Protein AF-A0A1I7IUV2-F1 (afdb_monomer_lite)

Foldseek 3Di:
DWKWFAAPNDIFTKDADWDDPDPPDIAGDFDPAIKTKDLDPVPDDPQWDDDPSMTMHGDGPLRTQWMWDKWKKFAADPVDPPDDRIFTFPDQDPNWTKGKDQQADDPPFDDDDPRM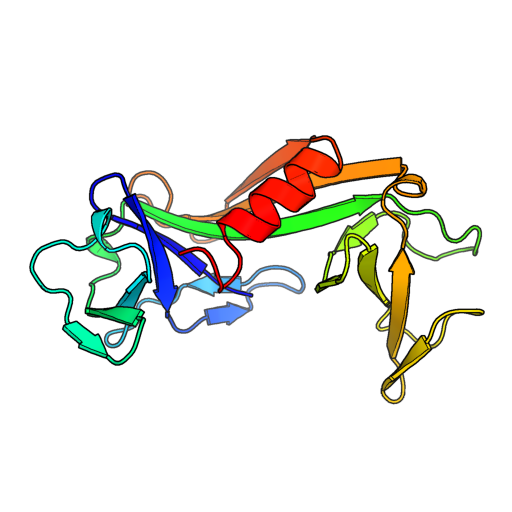TIDGHHLVRTPWIKMWIWTCHHRSDGDPHTDIDIDTDRSVVSVVVCVCPPPPND

Secondary structure (DSSP, 8-state):
--EEEEETTEEEEEE--EEE-SSS-EEE---TT-EEEES-GGG--TT-EEETTEEEEE--GGG-SEEEEEEEEEE---S-TT--SEEEEEEEETTEEEEEETTS--TTPEEEETTEEEEEE-GGG--EEEEEEEEEEETTEEEEEEEEEEEEE-HHHHHHHHHHHSTT--

pLDDT: mean 88.93, std 9.38, range [48.94, 98.12]

Sequence (170 aa):
MMMIAKYKGNFYNYSCEKEKIDWNHNVAINCGKSYLSTRRLEKQLSGFIKRNDIMYMKIDEQSLSDIFYIEYIVGYDTDLPSIPTEWIVQDIIDEKIKVEYGLGHLPGWSACDKYTSFNLIDKDDIKSSKLQYVYTKKDGIKYSEPVVDEKRVDIDELIRVYREYWWKNL

Structure (mmCIF, N/CA/C/O backbone):
data_AF-A0A1I7IUV2-F1
#
_entry.id   AF-A0A1I7IUV2-F1
#
loop_
_atom_site.group_PDB
_atom_site.id
_atom_site.type_symbol
_atom_site.label_atom_id
_atom_site.label_alt_id
_atom_site.label_comp_id
_atom_site.label_asym_id
_atom_site.label_entity_id
_atom_site.label_seq_id
_atom_site.pdbx_PDB_ins_code
_atom_site.Cartn_x
_atom_site.Cartn_y
_atom_site.Cartn_z
_atom_site.occupancy
_atom_site.B_iso_or_equiv
_atom_site.auth_seq_id
_atom_site.auth_comp_id
_atom_site.auth_asym_id
_atom_site.auth_atom_id
_atom_site.pdbx_PDB_model_num
ATOM 1 N N . MET A 1 1 ? 5.401 3.414 4.573 1.00 72.44 1 MET A N 1
ATOM 2 C CA . MET A 1 1 ? 4.139 2.647 4.504 1.00 72.44 1 MET A CA 1
ATOM 3 C C . MET A 1 1 ? 3.112 3.202 5.472 1.00 72.44 1 MET A C 1
ATOM 5 O O . MET A 1 1 ? 3.454 3.439 6.627 1.00 72.44 1 MET A O 1
ATOM 9 N N . MET A 1 2 ? 1.891 3.457 5.022 1.00 83.44 2 MET A N 1
ATOM 10 C CA . MET A 1 2 ? 0.822 4.037 5.838 1.00 83.44 2 MET A CA 1
ATOM 11 C C . MET A 1 2 ? -0.124 2.932 6.315 1.00 83.44 2 MET A C 1
ATOM 13 O O . MET A 1 2 ? -0.495 2.078 5.516 1.00 83.44 2 MET A O 1
ATOM 17 N N . MET A 1 3 ? -0.482 2.937 7.602 1.00 90.25 3 MET A N 1
ATOM 18 C CA . MET A 1 3 ? -1.432 1.964 8.147 1.00 90.25 3 MET A CA 1
ATOM 19 C C . MET A 1 3 ? -2.844 2.521 8.050 1.00 90.25 3 MET A C 1
ATOM 21 O O . MET A 1 3 ? -3.070 3.727 8.170 1.00 90.25 3 MET A O 1
ATOM 25 N N . ILE A 1 4 ? -3.789 1.618 7.882 1.00 92.69 4 ILE A N 1
ATOM 26 C CA . ILE A 1 4 ? -5.213 1.870 7.801 1.00 92.69 4 ILE A CA 1
ATOM 27 C C . ILE A 1 4 ? -5.856 1.105 8.949 1.00 92.69 4 ILE A C 1
ATOM 29 O O . ILE A 1 4 ? -5.520 -0.053 9.197 1.00 92.69 4 ILE A O 1
ATOM 33 N N . ALA A 1 5 ? -6.785 1.751 9.645 1.00 93.38 5 ALA A N 1
ATOM 34 C CA . ALA A 1 5 ? -7.577 1.095 10.671 1.00 93.38 5 ALA A CA 1
ATOM 35 C C . ALA A 1 5 ? -9.070 1.236 10.412 1.00 93.38 5 ALA A C 1
ATOM 37 O O . ALA A 1 5 ? -9.544 2.291 9.978 1.00 93.38 5 ALA A O 1
ATOM 38 N N . LYS A 1 6 ? -9.814 0.180 10.739 1.00 93.81 6 LYS A N 1
ATOM 39 C CA . LYS A 1 6 ? -11.275 0.186 10.739 1.00 93.81 6 LYS A CA 1
ATOM 40 C C . LYS A 1 6 ? -11.791 0.480 12.142 1.00 93.81 6 LYS A C 1
ATOM 42 O O . LYS A 1 6 ? -11.557 -0.278 13.083 1.00 93.81 6 LYS A O 1
ATOM 47 N N . TYR A 1 7 ? -12.521 1.581 12.273 1.00 93.06 7 TYR A N 1
ATOM 48 C CA . TYR A 1 7 ? -13.155 2.017 13.511 1.00 93.06 7 TYR A CA 1
ATOM 49 C C . TYR A 1 7 ? -14.621 2.349 13.244 1.00 93.06 7 TYR A C 1
ATOM 51 O O . TYR A 1 7 ? -14.931 3.163 12.375 1.00 93.06 7 TYR A O 1
ATOM 59 N N . LYS A 1 8 ? -15.536 1.694 13.972 1.00 91.62 8 LYS A N 1
ATOM 60 C CA . LYS A 1 8 ? -16.995 1.886 13.838 1.00 91.62 8 LYS A CA 1
ATOM 61 C C . LYS A 1 8 ? -17.476 1.875 12.374 1.00 91.62 8 LYS A C 1
ATOM 63 O O . LYS A 1 8 ? -18.218 2.752 11.943 1.00 91.62 8 LYS A O 1
ATOM 68 N N . GLY A 1 9 ? -17.002 0.897 11.599 1.00 89.75 9 GLY A N 1
ATOM 69 C CA . GLY A 1 9 ? -17.388 0.695 10.197 1.00 89.75 9 GLY A CA 1
ATOM 70 C C . GLY A 1 9 ? -16.676 1.586 9.173 1.00 89.75 9 GLY A C 1
ATOM 71 O O . GLY A 1 9 ? -16.875 1.384 7.981 1.00 89.75 9 GLY A O 1
ATOM 72 N N . ASN A 1 10 ? -15.823 2.520 9.602 1.00 90.81 10 ASN A N 1
ATOM 73 C CA . ASN A 1 10 ? -15.112 3.439 8.715 1.00 90.81 10 ASN A CA 1
ATOM 74 C C . ASN A 1 10 ? -13.603 3.187 8.726 1.00 90.81 10 ASN A C 1
ATOM 76 O O . ASN A 1 10 ? -13.032 2.854 9.764 1.00 90.81 10 ASN A O 1
ATOM 80 N N . PHE A 1 11 ? -12.958 3.392 7.575 1.00 91.69 11 PHE A N 1
ATOM 81 C CA . PHE A 1 11 ? -11.502 3.335 7.438 1.00 91.69 11 PHE A CA 1
ATOM 82 C C . PHE A 1 11 ? -10.867 4.714 7.630 1.00 91.69 11 PHE A C 1
ATOM 84 O O . PHE A 1 11 ? -11.335 5.701 7.046 1.00 91.69 11 PHE A O 1
ATOM 91 N N . TYR A 1 12 ? -9.785 4.742 8.405 1.00 91.62 12 TYR A N 1
ATOM 92 C CA . TYR A 1 12 ? -9.007 5.927 8.761 1.00 91.62 12 TYR A CA 1
ATOM 93 C C . TYR A 1 12 ? -7.514 5.666 8.585 1.00 91.62 12 TYR A C 1
ATOM 95 O O . TYR A 1 12 ? -7.060 4.529 8.733 1.00 91.62 12 TYR A O 1
ATOM 103 N N . ASN A 1 13 ? -6.744 6.735 8.382 1.00 91.12 13 ASN A N 1
ATOM 104 C CA . ASN A 1 13 ? -5.294 6.668 8.520 1.00 91.12 13 ASN A CA 1
ATOM 105 C C . ASN A 1 13 ? -4.950 6.397 9.981 1.00 91.12 13 ASN A C 1
ATOM 107 O O . ASN A 1 13 ? -5.391 7.128 10.873 1.00 91.12 13 ASN A O 1
ATOM 111 N N . TYR A 1 14 ? -4.154 5.364 10.215 1.00 91.19 14 TYR A N 1
ATOM 112 C CA . TYR A 1 14 ? -3.726 4.951 11.539 1.00 91.19 14 TYR A CA 1
ATOM 113 C C . TYR A 1 14 ? -2.240 5.233 11.727 1.00 91.19 14 TYR A C 1
ATOM 115 O O . TYR A 1 14 ? -1.383 4.725 11.001 1.00 91.19 14 TYR A O 1
ATOM 123 N N . SER A 1 15 ? -1.935 6.055 12.723 1.00 89.44 15 SER A N 1
ATOM 124 C CA . SER A 1 15 ? -0.563 6.318 13.133 1.00 89.44 15 SER A CA 1
ATOM 125 C C . SER A 1 15 ? -0.237 5.514 14.380 1.00 89.44 15 SER A C 1
ATOM 127 O O . SER A 1 15 ? -0.843 5.716 15.435 1.00 89.44 15 SER A O 1
ATOM 129 N N . CYS A 1 16 ? 0.752 4.636 14.244 1.00 87.19 16 CYS A N 1
ATOM 130 C CA . CYS A 1 16 ? 1.296 3.775 15.286 1.00 87.19 16 CYS A CA 1
ATOM 131 C C . CYS A 1 16 ? 2.811 3.603 15.085 1.00 87.19 16 CYS A C 1
ATOM 133 O O . CYS A 1 16 ? 3.343 3.881 14.002 1.00 87.19 16 CYS A O 1
ATOM 135 N N . GLU A 1 17 ? 3.498 3.128 16.120 1.00 83.81 17 GLU A N 1
ATOM 136 C CA . GLU A 1 17 ? 4.832 2.541 15.986 1.00 83.81 17 GLU A CA 1
ATOM 137 C C . GLU A 1 17 ? 4.723 1.215 15.232 1.00 83.81 17 GLU A C 1
ATOM 139 O O . GLU A 1 17 ? 3.676 0.554 15.210 1.00 83.81 17 GLU A O 1
ATOM 144 N N . LYS A 1 18 ? 5.811 0.868 14.549 1.00 82.19 18 LYS A N 1
ATOM 145 C CA . LYS A 1 18 ? 5.877 -0.277 13.649 1.00 82.19 18 LYS A CA 1
ATOM 146 C C . LYS A 1 18 ? 7.128 -1.066 13.960 1.00 82.19 18 LYS A C 1
ATOM 148 O O . LYS A 1 18 ? 8.192 -0.470 14.120 1.00 82.19 18 LYS A O 1
ATOM 153 N N . GLU A 1 19 ? 6.988 -2.379 13.998 1.00 82.88 19 GLU A N 1
ATOM 154 C CA . GLU A 1 19 ? 8.116 -3.299 14.058 1.00 82.88 19 GLU A CA 1
ATOM 155 C C . GLU A 1 19 ? 8.247 -4.010 12.723 1.00 82.88 19 GLU A C 1
ATOM 157 O O . GLU A 1 19 ? 7.250 -4.437 12.135 1.00 82.88 19 GLU A O 1
ATOM 162 N N . LYS A 1 20 ? 9.481 -4.132 12.245 1.00 81.19 20 LYS A N 1
ATOM 163 C CA . LYS A 1 20 ? 9.790 -4.938 11.074 1.00 81.19 20 LYS A CA 1
ATOM 164 C C . LYS A 1 20 ? 10.002 -6.375 11.541 1.00 81.19 20 LYS A C 1
ATOM 166 O O . LYS A 1 20 ? 10.935 -6.629 12.296 1.00 81.19 20 LYS A O 1
ATOM 171 N N . ILE A 1 21 ? 9.139 -7.285 11.107 1.00 78.56 21 ILE A N 1
ATOM 172 C CA . ILE A 1 21 ? 9.200 -8.702 11.507 1.00 78.56 21 ILE A CA 1
ATOM 173 C C . ILE A 1 21 ? 9.937 -9.563 10.481 1.00 78.56 21 ILE A C 1
ATOM 175 O O . ILE A 1 21 ? 10.579 -10.545 10.839 1.00 78.56 21 ILE A O 1
ATOM 179 N N . ASP A 1 22 ? 9.900 -9.161 9.212 1.00 76.88 22 ASP A N 1
ATOM 180 C CA . ASP A 1 22 ? 10.653 -9.764 8.123 1.00 76.88 22 ASP A CA 1
ATOM 181 C C . ASP A 1 22 ? 11.023 -8.690 7.093 1.00 76.88 22 ASP A C 1
ATOM 183 O O . ASP A 1 22 ? 10.848 -7.494 7.320 1.00 76.88 22 ASP A O 1
ATOM 187 N N . TRP A 1 23 ? 11.609 -9.090 5.968 1.00 65.06 23 TRP A N 1
ATOM 188 C CA . TRP A 1 23 ? 12.227 -8.166 5.021 1.00 65.06 23 TRP A CA 1
ATOM 189 C C . TRP A 1 23 ? 11.185 -7.302 4.296 1.00 65.06 23 TRP A C 1
ATOM 191 O O . TRP A 1 23 ? 11.524 -6.178 3.911 1.00 65.06 23 TRP A O 1
ATOM 201 N N . ASN A 1 24 ? 9.942 -7.785 4.227 1.00 67.00 24 ASN A N 1
ATOM 202 C CA . ASN A 1 24 ? 8.821 -7.221 3.486 1.00 67.00 24 ASN A CA 1
ATOM 203 C C . ASN A 1 24 ? 7.741 -6.640 4.413 1.00 67.00 24 ASN A C 1
ATOM 205 O O . ASN A 1 24 ? 7.150 -5.614 4.086 1.00 67.00 24 ASN A O 1
ATOM 209 N N . HIS A 1 25 ? 7.529 -7.206 5.604 1.00 74.25 25 HIS A N 1
ATOM 210 C CA . HIS A 1 25 ? 6.362 -6.880 6.418 1.00 74.25 25 HIS A CA 1
ATOM 211 C C . HIS A 1 25 ? 6.655 -6.087 7.692 1.00 74.25 25 HIS A C 1
ATOM 213 O O . HIS A 1 25 ? 7.652 -6.274 8.396 1.00 74.25 25 HIS A O 1
ATOM 219 N N . ASN A 1 26 ? 5.711 -5.198 8.010 1.00 76.62 26 ASN A N 1
ATOM 220 C CA . ASN A 1 26 ? 5.695 -4.421 9.245 1.00 76.62 26 ASN A CA 1
ATOM 221 C C . ASN A 1 26 ? 4.428 -4.736 10.045 1.00 76.62 26 ASN A C 1
ATOM 223 O O . ASN A 1 26 ? 3.344 -4.830 9.474 1.00 76.62 26 ASN A O 1
ATOM 227 N N . VAL A 1 27 ? 4.536 -4.816 11.369 1.00 77.88 27 VAL A N 1
ATOM 228 C CA . VAL A 1 27 ? 3.386 -4.973 12.270 1.00 77.88 27 VAL A CA 1
ATOM 229 C C . VAL A 1 27 ? 3.158 -3.718 13.099 1.00 77.88 27 VAL A C 1
ATOM 231 O O . VAL A 1 27 ? 4.107 -3.046 13.503 1.00 77.88 27 VAL A O 1
ATOM 234 N N . ALA A 1 28 ? 1.891 -3.394 13.366 1.00 75.06 28 ALA A N 1
ATOM 235 C CA . ALA A 1 28 ? 1.538 -2.351 14.320 1.00 75.06 28 ALA A CA 1
ATOM 236 C C . ALA A 1 28 ? 1.797 -2.842 15.749 1.00 75.06 28 ALA A C 1
ATOM 238 O O . ALA A 1 28 ? 1.233 -3.850 16.196 1.00 75.06 28 ALA A O 1
ATOM 239 N N . ILE A 1 29 ? 2.628 -2.102 16.477 1.00 77.12 29 ILE A N 1
ATOM 240 C CA . ILE A 1 29 ? 2.851 -2.339 17.902 1.00 77.12 29 ILE A CA 1
ATOM 241 C C . ILE A 1 29 ? 1.790 -1.558 18.682 1.00 77.12 29 ILE A C 1
ATOM 243 O O . ILE A 1 29 ? 1.343 -0.497 18.244 1.00 77.12 29 ILE A O 1
ATOM 247 N N . ASN A 1 30 ? 1.383 -2.073 19.844 1.00 64.75 30 ASN A N 1
ATOM 248 C CA . ASN A 1 30 ? 0.452 -1.367 20.716 1.00 64.75 30 ASN A CA 1
ATOM 249 C C . ASN A 1 30 ? 1.102 -0.077 21.229 1.00 64.75 30 ASN A C 1
ATOM 251 O O . ASN A 1 30 ? 1.995 -0.114 22.076 1.00 64.75 30 ASN A O 1
ATOM 255 N N . CYS A 1 31 ? 0.641 1.068 20.729 1.00 58.91 31 CYS A N 1
ATOM 256 C CA . CYS A 1 31 ? 1.189 2.355 21.127 1.00 58.91 31 CYS A CA 1
ATOM 257 C C . CYS A 1 31 ? 0.193 3.101 22.001 1.00 58.91 31 CYS A C 1
ATOM 259 O O . CYS A 1 31 ? -0.846 3.564 21.523 1.00 58.91 31 CYS A O 1
ATOM 261 N N . GLY A 1 32 ? 0.591 3.399 23.240 1.00 60.44 32 GLY A N 1
ATOM 262 C CA . GLY A 1 32 ? -0.108 4.353 24.115 1.00 60.44 32 GLY A CA 1
ATOM 263 C C . GLY A 1 32 ? -0.252 5.780 23.534 1.00 60.44 32 GLY A C 1
ATOM 264 O O . GLY A 1 32 ? -0.857 6.655 24.165 1.00 60.44 32 GLY A O 1
ATOM 265 N N . LYS A 1 33 ? 0.292 6.021 22.328 1.00 69.31 33 LYS A N 1
ATOM 266 C CA . LYS A 1 33 ? 0.255 7.263 21.539 1.00 69.31 33 LYS A CA 1
ATOM 267 C C . LYS A 1 33 ? -0.367 7.094 20.137 1.00 69.31 33 LYS A C 1
ATOM 269 O O . LYS A 1 33 ? -0.098 7.914 19.263 1.00 69.31 33 LYS A O 1
ATOM 274 N N . SER A 1 34 ? -1.188 6.069 19.908 1.00 88.31 34 SER A N 1
ATOM 275 C CA . SER A 1 34 ? -1.837 5.873 18.605 1.00 88.31 34 SER A CA 1
ATOM 276 C C . SER A 1 34 ? -2.947 6.894 18.328 1.00 88.31 34 SER A C 1
ATOM 278 O O . SER A 1 34 ? -3.661 7.322 19.242 1.00 88.31 34 SER A O 1
ATOM 280 N N . TYR A 1 35 ? -3.135 7.260 17.059 1.00 90.25 35 TYR A N 1
ATOM 281 C CA . TYR A 1 35 ? -4.235 8.131 16.641 1.00 90.25 35 TYR A CA 1
ATOM 282 C C . TYR A 1 35 ? -4.794 7.760 15.266 1.00 90.25 35 TYR A C 1
ATOM 284 O O . TYR A 1 35 ? -4.072 7.298 14.383 1.00 90.25 35 TYR A O 1
ATOM 292 N N . LEU A 1 36 ? -6.096 7.995 15.096 1.00 91.88 36 LEU A N 1
ATOM 293 C CA . LEU A 1 36 ? -6.762 8.016 13.798 1.00 91.88 36 LEU A CA 1
ATOM 294 C C . LEU A 1 36 ? -6.667 9.412 13.197 1.00 91.88 36 LEU A C 1
ATOM 296 O O . LEU A 1 36 ? -6.695 10.409 13.923 1.00 91.88 36 LEU A O 1
ATOM 300 N N . SER A 1 37 ? -6.602 9.482 11.872 1.00 90.31 37 SER A N 1
ATOM 301 C CA . SER A 1 37 ? -6.670 10.737 11.132 1.00 90.31 37 SER A CA 1
ATOM 302 C C . SER A 1 37 ? -7.497 10.625 9.855 1.00 90.31 37 SER A C 1
ATOM 304 O O . SER A 1 37 ? -7.595 9.554 9.252 1.00 90.31 37 SER A O 1
ATOM 306 N N . THR A 1 38 ? -8.143 11.736 9.499 1.00 88.56 38 THR A N 1
ATOM 307 C CA . THR A 1 38 ? -8.997 11.885 8.313 1.00 88.56 38 THR A CA 1
ATOM 308 C C . THR A 1 38 ? -9.114 13.368 7.946 1.00 88.56 38 THR A C 1
ATOM 310 O O . THR A 1 38 ? -9.150 14.230 8.821 1.00 88.56 38 THR A O 1
ATOM 313 N N . ARG A 1 39 ? -9.188 13.680 6.662 1.00 87.81 39 ARG A N 1
ATOM 314 C CA . ARG A 1 39 ? -9.587 14.947 6.037 1.00 87.81 39 ARG A CA 1
ATOM 315 C C . ARG A 1 39 ? -11.077 14.963 5.678 1.00 87.81 39 ARG A C 1
ATOM 317 O O . ARG A 1 39 ? -11.666 16.033 5.564 1.00 87.81 39 ARG A O 1
ATOM 324 N N . ARG A 1 40 ? -11.706 13.789 5.536 1.00 85.69 40 ARG A N 1
ATOM 325 C CA . ARG A 1 40 ? -13.142 13.640 5.223 1.00 85.69 40 ARG A CA 1
ATOM 326 C C . ARG A 1 40 ? -14.046 14.006 6.405 1.00 85.69 40 ARG A C 1
ATOM 328 O O . ARG A 1 40 ? -14.099 13.267 7.389 1.00 85.69 40 ARG A O 1
ATOM 335 N N . LEU A 1 41 ? -14.758 15.133 6.310 1.00 83.75 41 LEU A N 1
ATOM 336 C CA . LEU A 1 41 ? -15.629 15.670 7.372 1.00 83.75 41 LEU A CA 1
ATOM 337 C C . LEU A 1 41 ? -16.782 14.725 7.724 1.00 83.75 41 LEU A C 1
ATOM 339 O O . LEU A 1 41 ? -17.148 14.604 8.886 1.00 83.75 41 LEU A O 1
ATOM 343 N N . GLU A 1 42 ? -17.312 13.992 6.750 1.00 84.81 42 GLU A N 1
ATOM 344 C CA . GLU A 1 42 ? -18.377 13.008 6.948 1.00 84.81 42 GLU A CA 1
ATOM 345 C C . GLU A 1 42 ? -17.942 11.799 7.795 1.00 84.81 42 GLU A C 1
ATOM 347 O O . GLU A 1 42 ? -18.786 11.100 8.349 1.00 84.81 42 GLU A O 1
ATOM 352 N N . LYS A 1 43 ? -16.629 11.562 7.935 1.00 82.88 43 LYS A N 1
ATOM 353 C CA . LYS A 1 43 ? -16.066 10.522 8.812 1.00 82.88 43 LYS A CA 1
ATOM 354 C C . LYS A 1 43 ? -15.784 11.028 10.228 1.00 82.88 43 LYS A C 1
ATOM 356 O O . LYS A 1 43 ? -15.327 10.245 11.070 1.00 82.88 43 LYS A O 1
ATOM 361 N N . GLN A 1 44 ? -16.002 12.319 10.495 1.00 80.50 44 GLN A N 1
ATOM 362 C CA . GLN A 1 44 ? -15.750 12.923 11.795 1.00 80.50 44 GLN A CA 1
ATOM 363 C C . GLN A 1 44 ? -16.751 12.389 12.823 1.00 80.50 44 GLN A C 1
ATOM 365 O O . GLN A 1 44 ? -17.936 12.709 12.806 1.00 80.50 44 GLN A O 1
ATOM 370 N N . LEU A 1 45 ? -16.246 11.587 13.756 1.00 80.44 45 LEU A N 1
ATOM 371 C CA . LEU A 1 45 ? -16.995 11.146 14.927 1.00 80.44 45 LEU A CA 1
ATOM 372 C C . LEU A 1 45 ? -16.669 12.035 16.134 1.00 80.44 45 LEU A C 1
ATOM 374 O O . LEU A 1 45 ? -15.683 12.779 16.141 1.00 80.44 45 LEU A O 1
ATOM 378 N N . SER A 1 46 ? -17.487 11.936 17.184 1.00 81.06 46 SER A N 1
ATOM 379 C CA . SER A 1 46 ? -17.189 12.586 18.465 1.00 81.06 46 SER A CA 1
ATOM 380 C C . SER A 1 46 ? -15.795 12.181 18.966 1.00 81.06 46 SER A C 1
ATOM 382 O O . SER A 1 46 ? -15.452 10.998 18.950 1.00 81.06 46 SER A O 1
ATOM 384 N N . GLY A 1 47 ? -14.997 13.167 19.391 1.00 83.88 47 GLY A N 1
ATOM 385 C CA . GLY A 1 47 ? -13.621 12.985 19.872 1.00 83.88 47 GLY A CA 1
ATOM 386 C C . GLY A 1 47 ? -12.521 13.401 18.888 1.00 83.88 47 GLY A C 1
ATOM 387 O O . GLY A 1 47 ? -11.368 13.532 19.297 1.00 83.88 47 GLY A O 1
ATOM 388 N N . PHE A 1 48 ? -12.851 13.662 17.619 1.00 90.44 48 PHE A N 1
ATOM 389 C CA . PHE A 1 48 ? -11.893 14.222 16.664 1.00 90.44 48 PHE A CA 1
ATOM 390 C C . PHE A 1 48 ? -11.620 15.711 16.923 1.00 90.44 48 PHE A C 1
ATOM 392 O O . PHE A 1 48 ? -12.539 16.515 17.073 1.00 90.44 48 PHE A O 1
ATOM 399 N N . ILE A 1 49 ? -10.340 16.082 16.905 1.00 90.06 49 ILE A N 1
ATOM 400 C CA . ILE A 1 49 ? -9.837 17.453 17.006 1.00 90.06 49 ILE A CA 1
ATOM 401 C C . ILE A 1 49 ? -9.304 17.866 15.635 1.00 90.06 49 ILE A C 1
ATOM 403 O O . ILE A 1 49 ? -8.408 17.217 15.089 1.00 90.06 49 ILE A O 1
ATOM 407 N N . LYS A 1 50 ? -9.828 18.962 15.082 1.00 89.44 50 LYS A N 1
ATOM 408 C CA . LYS A 1 50 ? -9.350 19.528 13.817 1.00 89.44 50 LYS A CA 1
ATOM 409 C C . LYS A 1 50 ? -8.064 20.331 14.039 1.00 89.44 50 LYS A C 1
ATOM 411 O O . LYS A 1 50 ? -8.020 21.211 14.896 1.00 89.44 50 LYS A O 1
ATOM 416 N N . ARG A 1 51 ? -7.027 20.042 13.252 1.00 87.19 51 ARG A N 1
ATOM 417 C CA . ARG A 1 51 ? -5.797 20.835 13.133 1.00 87.19 51 ARG A CA 1
ATOM 418 C C . ARG A 1 51 ? -5.499 21.030 11.649 1.00 87.19 51 ARG A C 1
ATOM 420 O O . ARG A 1 51 ? -5.160 20.073 10.957 1.00 87.19 51 ARG A O 1
ATOM 427 N N . ASN A 1 52 ? -5.617 22.267 11.169 1.00 86.56 52 ASN A N 1
ATOM 428 C CA . ASN A 1 52 ? -5.618 22.589 9.737 1.00 86.56 52 ASN A CA 1
ATOM 429 C C . ASN A 1 52 ? -6.721 21.794 9.008 1.00 86.56 52 ASN A C 1
ATOM 431 O O . ASN A 1 52 ? -7.846 21.714 9.505 1.00 86.56 52 ASN A O 1
ATOM 435 N N . ASP A 1 53 ? -6.401 21.177 7.871 1.00 86.00 53 ASP A N 1
ATOM 436 C CA . ASP A 1 53 ? -7.339 20.383 7.067 1.00 86.00 53 ASP A CA 1
ATOM 437 C C . ASP A 1 53 ? -7.444 18.917 7.505 1.00 86.00 53 ASP A C 1
ATOM 439 O O . ASP A 1 53 ? -8.109 18.123 6.846 1.00 86.00 53 ASP A O 1
ATOM 443 N N . ILE A 1 54 ? -6.793 18.537 8.609 1.00 87.88 54 ILE A N 1
ATOM 444 C CA . ILE A 1 54 ? -6.782 17.159 9.101 1.00 87.88 54 ILE A CA 1
ATOM 445 C C . ILE A 1 54 ? -7.425 17.107 10.487 1.00 87.88 54 ILE A C 1
ATOM 447 O O . ILE A 1 54 ? -7.181 17.938 11.363 1.00 87.88 54 ILE A O 1
ATOM 451 N N . MET A 1 55 ? -8.267 16.106 10.695 1.00 90.75 55 MET A N 1
ATOM 452 C CA . MET A 1 55 ? -8.880 15.789 11.974 1.00 90.75 55 MET A CA 1
ATOM 453 C C . MET A 1 55 ? -8.179 14.582 12.581 1.00 90.75 55 MET A C 1
ATOM 455 O O . MET A 1 55 ? -7.927 13.599 11.888 1.00 90.75 55 MET A O 1
ATOM 459 N N . TYR A 1 56 ? -7.909 14.644 13.885 1.00 91.25 56 TYR A N 1
ATOM 460 C CA . TYR A 1 56 ? -7.193 13.609 14.627 1.00 91.25 56 TYR A CA 1
ATOM 461 C C . TYR A 1 56 ? -7.969 13.156 15.854 1.00 91.25 56 TYR A C 1
ATOM 463 O O . TYR A 1 56 ? -8.556 13.979 16.550 1.00 91.25 56 TYR A O 1
ATOM 471 N N . MET A 1 57 ? -7.901 11.872 16.182 1.00 92.06 57 MET A N 1
ATOM 472 C CA . MET A 1 57 ? -8.471 11.338 17.416 1.00 92.06 57 MET A CA 1
ATOM 473 C C . MET A 1 57 ? -7.512 10.322 18.022 1.00 92.06 57 MET A C 1
ATOM 475 O O . MET A 1 57 ? -7.103 9.377 17.350 1.00 92.06 57 MET A O 1
ATOM 479 N N . LYS A 1 58 ? -7.168 10.493 19.301 1.00 91.75 58 LYS A N 1
ATOM 480 C CA . LYS A 1 58 ? -6.424 9.469 20.044 1.00 91.75 58 LYS A CA 1
ATOM 481 C C . LYS A 1 58 ? -7.287 8.211 20.158 1.00 91.75 58 LYS A C 1
ATOM 483 O O . LYS A 1 58 ? -8.470 8.321 20.467 1.00 91.75 58 LYS A O 1
ATOM 488 N N . ILE A 1 59 ? -6.703 7.038 19.930 1.00 91.25 59 ILE A N 1
ATOM 489 C CA . ILE A 1 59 ? -7.444 5.773 19.956 1.00 91.25 59 ILE A CA 1
ATOM 490 C C . ILE A 1 59 ? -6.624 4.664 20.614 1.00 91.25 59 ILE A C 1
ATOM 492 O O . ILE A 1 59 ? -5.397 4.657 20.517 1.00 91.25 59 ILE A O 1
ATOM 496 N N . ASP A 1 60 ? -7.314 3.733 21.269 1.00 89.69 60 ASP A N 1
ATOM 497 C CA . ASP A 1 60 ? -6.737 2.460 21.702 1.00 89.69 60 ASP A CA 1
ATOM 498 C C . ASP A 1 60 ? -6.850 1.435 20.563 1.00 89.69 60 ASP A C 1
ATOM 500 O O . ASP A 1 60 ? -7.908 1.310 19.939 1.00 89.69 60 ASP A O 1
ATOM 504 N N . GLU A 1 61 ? -5.781 0.679 20.314 1.00 88.31 61 GLU A N 1
ATOM 505 C CA . GLU A 1 61 ? -5.749 -0.421 19.346 1.00 88.31 61 GLU A CA 1
ATOM 506 C C . GLU A 1 61 ? -6.885 -1.436 19.575 1.00 88.31 61 GLU A C 1
ATOM 508 O O . GLU A 1 61 ? -7.457 -1.978 18.624 1.00 88.31 61 GLU A O 1
ATOM 513 N N . GLN A 1 62 ? -7.270 -1.672 20.833 1.00 89.62 62 GLN A N 1
ATOM 514 C CA . GLN A 1 62 ? -8.359 -2.586 21.188 1.00 89.62 62 GLN A CA 1
ATOM 515 C C . GLN A 1 62 ? -9.703 -2.160 20.587 1.00 89.62 62 GLN A C 1
ATOM 517 O O . GLN A 1 62 ? -10.518 -3.017 20.255 1.00 89.62 62 GLN A O 1
ATOM 522 N N . SER A 1 63 ? -9.910 -0.856 20.377 1.00 91.88 63 SER A N 1
ATOM 523 C CA . SER A 1 63 ? -11.145 -0.302 19.806 1.00 91.88 63 SER A CA 1
ATOM 524 C C . SER A 1 63 ? -11.247 -0.452 18.282 1.00 91.88 63 SER A C 1
ATOM 526 O O . SER A 1 63 ? -12.291 -0.144 17.705 1.00 91.88 63 SER A O 1
ATOM 528 N N . LEU A 1 64 ? -10.172 -0.879 17.615 1.00 93.25 64 LEU A N 1
ATOM 529 C CA . LEU A 1 64 ? -10.103 -1.049 16.162 1.00 93.25 64 LEU A CA 1
ATOM 530 C C . LEU A 1 64 ? -10.477 -2.484 15.793 1.00 93.25 64 LEU A C 1
ATOM 532 O O . LEU A 1 64 ? -10.008 -3.414 16.446 1.00 93.25 64 LEU A O 1
ATOM 536 N N . SER A 1 65 ? -11.290 -2.693 14.758 1.00 95.25 65 SER A N 1
ATOM 537 C CA . SER A 1 65 ? -11.578 -4.060 14.296 1.00 95.25 65 SER A CA 1
ATOM 538 C C . SER A 1 65 ? -10.465 -4.577 13.389 1.00 95.25 65 SER A C 1
ATOM 540 O O . SER A 1 65 ? -10.020 -5.710 13.551 1.00 95.25 65 SER A O 1
ATOM 542 N N . ASP A 1 66 ? -9.972 -3.719 12.494 1.00 95.56 66 ASP A N 1
ATOM 543 C CA . ASP A 1 66 ? -8.992 -4.087 11.478 1.00 95.56 66 ASP A CA 1
ATOM 544 C C . ASP A 1 66 ? -7.835 -3.097 11.533 1.00 95.56 66 ASP A C 1
ATOM 546 O O . ASP A 1 66 ? -8.052 -1.898 11.733 1.00 95.56 66 ASP A O 1
ATOM 550 N N . ILE A 1 67 ? -6.621 -3.598 11.330 1.00 94.19 67 ILE A N 1
ATOM 551 C CA . ILE A 1 67 ? -5.401 -2.816 11.155 1.00 94.19 67 ILE A CA 1
ATOM 552 C C . ILE A 1 67 ? -4.613 -3.485 10.041 1.00 94.19 67 ILE A C 1
ATOM 554 O O . ILE A 1 67 ? -4.261 -4.661 10.149 1.00 94.19 67 ILE A O 1
ATOM 558 N N . PHE A 1 68 ? -4.358 -2.742 8.973 1.00 93.62 68 PHE A N 1
ATOM 559 C CA . PHE A 1 68 ? -3.675 -3.262 7.801 1.00 93.62 68 PHE A CA 1
ATOM 560 C C . PHE A 1 68 ? -2.940 -2.164 7.050 1.00 93.62 68 PHE A C 1
ATOM 562 O O . PHE A 1 68 ? -3.091 -0.977 7.331 1.00 93.62 68 PHE A O 1
ATOM 569 N N . TYR A 1 69 ? -2.155 -2.559 6.067 1.00 92.50 69 TYR A N 1
ATOM 570 C CA . TYR A 1 69 ? -1.682 -1.674 5.017 1.00 92.50 69 TYR A CA 1
ATOM 571 C C . TYR A 1 69 ? -1.858 -2.369 3.669 1.00 92.50 69 TYR A C 1
ATOM 573 O O . TYR A 1 69 ? -2.173 -3.557 3.614 1.00 92.50 69 TYR A O 1
ATOM 581 N N . ILE A 1 70 ? -1.715 -1.609 2.589 1.00 92.94 70 ILE A N 1
ATOM 582 C CA . ILE A 1 70 ? -1.861 -2.126 1.230 1.00 92.94 70 ILE A CA 1
ATOM 583 C C . ILE A 1 70 ? -0.497 -2.050 0.556 1.00 92.94 70 ILE A C 1
ATOM 585 O O . ILE A 1 70 ? 0.092 -0.967 0.492 1.00 92.94 70 ILE A O 1
ATOM 589 N N . GLU A 1 71 ? -0.015 -3.181 0.056 1.00 94.38 71 GLU A N 1
ATOM 590 C CA . GLU A 1 71 ? 1.068 -3.220 -0.921 1.00 94.38 71 GLU A CA 1
ATOM 591 C C . GLU A 1 71 ? 0.464 -3.254 -2.320 1.00 94.38 71 GLU A C 1
ATOM 593 O O . GLU A 1 71 ? -0.434 -4.041 -2.631 1.00 94.38 71 GLU A O 1
ATOM 598 N N . TYR A 1 72 ? 0.954 -2.353 -3.157 1.00 95.38 72 TYR A N 1
ATOM 599 C CA . TYR A 1 72 ? 0.553 -2.223 -4.545 1.00 95.38 72 TYR A CA 1
ATOM 600 C C . TYR A 1 72 ? 1.647 -2.875 -5.373 1.00 95.38 72 TYR A C 1
ATOM 602 O O . TYR A 1 72 ? 2.799 -2.447 -5.297 1.00 95.38 72 TYR A O 1
ATOM 610 N N . ILE A 1 73 ? 1.309 -3.919 -6.124 1.00 97.00 73 ILE A N 1
ATOM 611 C CA . ILE A 1 73 ? 2.292 -4.691 -6.880 1.00 97.00 73 ILE A CA 1
ATOM 612 C C . ILE A 1 73 ? 1.897 -4.705 -8.349 1.00 97.00 73 ILE A C 1
ATOM 614 O O . ILE A 1 73 ? 0.739 -4.951 -8.695 1.00 97.00 73 ILE A O 1
ATOM 618 N N . VAL A 1 74 ? 2.878 -4.460 -9.210 1.00 98.12 74 VAL A N 1
ATOM 619 C CA . VAL A 1 74 ? 2.723 -4.484 -10.663 1.00 98.12 74 VAL A CA 1
ATOM 620 C C . VAL A 1 74 ? 3.700 -5.458 -11.307 1.00 98.12 74 VAL A C 1
ATOM 622 O O . VAL A 1 74 ? 4.822 -5.634 -10.840 1.00 98.12 74 VAL A O 1
ATOM 625 N N . GLY A 1 75 ? 3.263 -6.091 -12.389 1.00 98.00 75 GLY A N 1
ATOM 626 C CA . GLY A 1 75 ? 4.091 -6.903 -13.265 1.00 98.00 75 GLY A CA 1
ATOM 627 C C . GLY A 1 75 ? 4.660 -6.049 -14.389 1.00 98.00 75 GLY A C 1
ATOM 628 O O . GLY A 1 75 ? 3.894 -5.487 -15.172 1.00 98.00 75 GLY A O 1
ATOM 629 N N . TYR A 1 76 ? 5.982 -5.968 -14.475 1.00 97.06 76 TYR A N 1
ATOM 630 C CA . TYR A 1 76 ? 6.713 -5.274 -15.529 1.00 97.06 76 TYR A CA 1
ATOM 631 C C . TYR A 1 76 ? 8.017 -6.023 -15.807 1.00 97.06 76 TYR A C 1
ATOM 633 O O . TYR A 1 76 ? 8.834 -6.214 -14.904 1.00 97.06 76 TYR A O 1
ATOM 641 N N . ASP A 1 77 ? 8.192 -6.463 -17.051 1.00 95.12 77 ASP A N 1
ATOM 642 C CA . ASP A 1 77 ? 9.416 -7.126 -17.488 1.00 95.12 77 ASP A CA 1
ATOM 643 C C . ASP A 1 77 ? 10.411 -6.079 -17.994 1.00 95.12 77 ASP A C 1
ATOM 645 O O . ASP A 1 77 ? 10.055 -5.179 -18.752 1.00 95.12 77 ASP A O 1
ATOM 649 N N . THR A 1 78 ? 11.655 -6.185 -17.540 1.00 91.88 78 THR A N 1
ATOM 650 C CA . THR A 1 78 ? 12.741 -5.300 -17.982 1.00 91.88 78 THR A CA 1
ATOM 651 C C . THR A 1 78 ? 13.504 -5.872 -19.173 1.00 91.88 78 THR A C 1
ATOM 653 O O . THR A 1 78 ? 14.411 -5.207 -19.668 1.00 91.88 78 THR A O 1
ATOM 656 N N . ASP A 1 79 ? 13.195 -7.111 -19.574 1.00 92.38 79 ASP A N 1
ATOM 657 C CA . ASP A 1 79 ? 13.945 -7.935 -20.527 1.00 92.38 79 ASP A CA 1
ATOM 658 C C . ASP A 1 79 ? 15.411 -8.186 -20.112 1.00 92.38 79 ASP A C 1
ATOM 660 O O . ASP A 1 79 ? 16.223 -8.702 -20.886 1.00 92.38 79 ASP A O 1
ATOM 664 N N . LEU A 1 80 ? 15.775 -7.841 -18.870 1.00 91.12 80 LEU A N 1
ATOM 665 C CA . LEU A 1 80 ? 17.105 -8.053 -18.315 1.00 91.12 80 LEU A CA 1
ATOM 666 C C . LEU A 1 80 ? 17.159 -9.369 -17.529 1.00 91.12 80 LEU A C 1
ATOM 668 O O . LEU A 1 80 ? 16.275 -9.658 -16.718 1.00 91.12 80 LEU A O 1
ATOM 672 N N . PRO A 1 81 ? 18.230 -10.163 -17.698 1.00 90.62 81 PRO A N 1
ATOM 673 C CA . PRO A 1 81 ? 18.378 -11.413 -16.972 1.00 90.62 81 PRO A CA 1
ATOM 674 C C . PRO A 1 81 ? 18.517 -11.160 -15.468 1.00 90.62 81 PRO A C 1
ATOM 676 O O . PRO A 1 81 ? 19.211 -10.239 -15.038 1.00 90.62 81 PRO A O 1
ATOM 679 N N . SER A 1 82 ? 17.902 -12.036 -14.670 1.00 88.06 82 SER A N 1
ATOM 680 C CA . SER A 1 82 ? 17.980 -12.024 -13.201 1.00 88.06 82 SER A CA 1
ATOM 681 C C . SER A 1 82 ? 17.376 -10.785 -12.522 1.00 88.06 82 SER A C 1
ATOM 683 O O . SER A 1 82 ? 17.636 -10.559 -11.340 1.00 88.06 82 SER A O 1
ATOM 685 N N . ILE A 1 83 ? 16.560 -10.005 -13.235 1.00 93.12 83 ILE A N 1
ATOM 686 C CA . ILE A 1 83 ? 15.787 -8.891 -12.676 1.00 93.12 83 ILE A CA 1
ATOM 687 C C . ILE A 1 83 ? 14.352 -9.365 -12.389 1.00 93.12 83 ILE A C 1
ATOM 689 O O . ILE A 1 83 ? 13.790 -10.112 -13.192 1.00 93.12 83 ILE A O 1
ATOM 693 N N . PRO A 1 84 ? 13.753 -8.995 -11.240 1.00 92.56 84 PRO A N 1
ATOM 694 C CA . PRO A 1 84 ? 12.383 -9.380 -10.918 1.00 92.56 84 PRO A CA 1
ATOM 695 C C . PRO A 1 84 ? 11.377 -8.822 -11.931 1.00 92.56 84 PRO A C 1
ATOM 697 O O . PRO A 1 84 ? 11.561 -7.741 -12.484 1.00 92.56 84 PRO A O 1
ATOM 700 N N . THR A 1 85 ? 10.285 -9.556 -12.132 1.00 95.25 85 THR A N 1
ATOM 701 C CA . THR A 1 85 ? 9.166 -9.142 -12.991 1.00 95.25 85 THR A CA 1
ATOM 702 C C . THR A 1 85 ? 7.992 -8.575 -12.199 1.00 95.25 85 THR A C 1
ATOM 704 O O . THR A 1 85 ? 7.120 -7.940 -12.782 1.00 95.25 85 THR A O 1
ATOM 707 N N . GLU A 1 86 ? 7.960 -8.772 -10.879 1.00 95.94 86 GLU A N 1
ATOM 708 C CA . GLU A 1 86 ? 6.991 -8.153 -9.973 1.00 95.94 86 GLU A CA 1
ATOM 709 C C . GLU A 1 86 ? 7.661 -7.054 -9.148 1.00 95.94 86 GLU A C 1
ATOM 711 O O . GLU A 1 86 ? 8.740 -7.246 -8.583 1.00 95.94 86 GLU A O 1
ATOM 716 N N . TRP A 1 87 ? 6.992 -5.909 -9.051 1.00 95.94 87 TRP A N 1
ATOM 717 C CA . TRP A 1 87 ? 7.532 -4.697 -8.454 1.00 95.94 87 TRP A CA 1
ATOM 718 C C . TRP A 1 87 ? 6.550 -4.086 -7.469 1.00 95.94 87 TRP A C 1
ATOM 720 O O . TRP A 1 87 ? 5.374 -3.901 -7.785 1.00 95.94 87 TRP A O 1
ATOM 730 N N . ILE A 1 88 ? 7.052 -3.707 -6.294 1.00 94.81 88 ILE A N 1
ATOM 731 C CA . ILE A 1 88 ? 6.298 -2.894 -5.340 1.00 94.81 88 ILE A CA 1
ATOM 732 C C . ILE A 1 88 ? 6.273 -1.454 -5.855 1.00 94.81 88 ILE A C 1
ATOM 734 O O . ILE A 1 88 ? 7.321 -0.829 -6.049 1.00 94.81 88 ILE A O 1
ATOM 738 N N . VAL A 1 89 ? 5.069 -0.921 -6.038 1.00 95.12 89 VAL A N 1
ATOM 739 C CA . VAL A 1 89 ? 4.848 0.471 -6.426 1.00 95.12 89 VAL A CA 1
ATOM 740 C C . VAL A 1 89 ? 5.274 1.386 -5.283 1.00 95.12 89 VAL A C 1
ATOM 742 O O . VAL A 1 89 ? 4.758 1.295 -4.168 1.00 95.12 89 VAL A O 1
ATOM 745 N N . GLN A 1 90 ? 6.215 2.281 -5.573 1.00 92.25 90 GLN A N 1
ATOM 746 C CA . GLN A 1 90 ? 6.708 3.283 -4.628 1.00 92.25 90 GLN A CA 1
ATOM 747 C C . GLN A 1 90 ? 5.868 4.558 -4.656 1.00 92.25 90 GLN A C 1
ATOM 749 O O . GLN A 1 90 ? 5.646 5.169 -3.612 1.00 92.25 90 G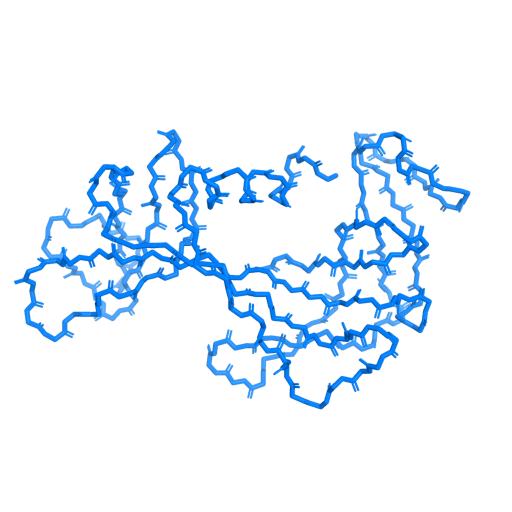LN A O 1
ATOM 754 N N . ASP A 1 91 ? 5.418 4.964 -5.845 1.00 92.75 91 ASP A N 1
ATOM 755 C CA . ASP A 1 91 ? 4.540 6.117 -6.030 1.00 92.75 91 ASP A CA 1
ATOM 756 C C . ASP A 1 91 ? 3.767 6.023 -7.356 1.00 92.75 91 ASP A C 1
ATOM 758 O O . ASP A 1 91 ? 4.122 5.239 -8.237 1.00 92.75 91 ASP A O 1
ATOM 762 N N . ILE A 1 92 ? 2.737 6.852 -7.515 1.00 93.50 92 ILE A N 1
ATOM 763 C CA . ILE A 1 92 ? 2.019 7.048 -8.778 1.00 93.50 92 ILE A CA 1
ATOM 764 C C . ILE A 1 92 ? 2.020 8.542 -9.103 1.00 93.50 92 ILE A C 1
ATOM 766 O O . ILE A 1 92 ?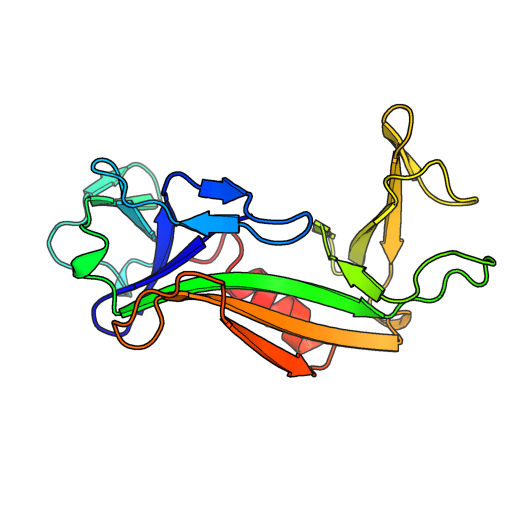 1.336 9.331 -8.445 1.00 93.50 92 ILE A O 1
ATOM 770 N N . ILE A 1 93 ? 2.784 8.924 -10.128 1.00 91.62 93 ILE A N 1
ATOM 771 C CA . ILE A 1 93 ? 3.037 10.318 -10.516 1.00 91.62 93 ILE A CA 1
ATOM 772 C C . ILE A 1 93 ? 2.544 10.503 -11.945 1.00 91.62 93 ILE A C 1
ATOM 774 O O . ILE A 1 93 ? 3.021 9.820 -12.845 1.00 91.62 93 ILE A O 1
ATOM 778 N N . ASP A 1 94 ? 1.575 11.397 -12.146 1.00 89.56 94 ASP A N 1
ATOM 779 C CA . ASP A 1 94 ? 0.977 11.669 -13.462 1.00 89.56 94 ASP A CA 1
ATOM 780 C C . ASP A 1 94 ? 0.553 10.386 -14.205 1.00 89.56 94 ASP A C 1
ATOM 782 O O . ASP A 1 94 ? 0.814 10.204 -15.387 1.00 89.56 94 ASP A O 1
ATOM 786 N N . GLU A 1 95 ? -0.085 9.473 -13.463 1.00 88.38 95 GLU A N 1
ATOM 787 C CA . GLU A 1 95 ? -0.540 8.141 -13.914 1.00 88.38 95 GLU A CA 1
ATOM 788 C C . GLU A 1 95 ? 0.565 7.134 -14.258 1.00 88.38 95 GLU A C 1
ATOM 790 O O . GLU A 1 95 ? 0.260 5.982 -14.562 1.00 88.38 95 GLU A O 1
ATOM 795 N N . LYS A 1 96 ? 1.836 7.519 -14.124 1.00 95.44 96 LYS A N 1
ATOM 796 C CA . LYS A 1 96 ? 2.970 6.605 -14.241 1.00 95.44 96 LYS A CA 1
ATOM 797 C C . LYS A 1 96 ? 3.271 5.933 -12.914 1.00 95.44 96 LYS A C 1
ATOM 799 O O . LYS A 1 96 ? 3.210 6.552 -11.848 1.00 95.44 96 LYS A O 1
ATOM 804 N N . ILE A 1 97 ? 3.636 4.663 -12.993 1.00 97.00 97 ILE A N 1
ATOM 805 C CA . ILE A 1 97 ? 3.933 3.816 -11.845 1.00 97.00 97 ILE A CA 1
ATOM 806 C C . ILE A 1 97 ? 5.424 3.905 -11.544 1.00 97.00 97 ILE A C 1
ATOM 808 O O . ILE A 1 97 ? 6.258 3.460 -12.334 1.00 97.00 97 ILE A O 1
ATOM 812 N N . LYS A 1 98 ? 5.769 4.485 -10.394 1.00 96.25 98 LYS A N 1
ATOM 813 C CA . LYS A 1 98 ? 7.150 4.544 -9.927 1.00 96.25 98 LYS A CA 1
ATOM 814 C C . LYS A 1 98 ? 7.522 3.234 -9.244 1.00 96.25 98 LYS A C 1
ATOM 816 O O . LYS A 1 98 ? 6.912 2.863 -8.241 1.00 96.25 98 LYS A O 1
ATOM 821 N N . VAL A 1 99 ? 8.573 2.588 -9.732 1.00 95.88 99 VAL A N 1
ATOM 822 C CA . VAL A 1 99 ? 9.189 1.407 -9.109 1.00 95.88 99 VAL A CA 1
ATOM 823 C C . VAL A 1 99 ? 10.672 1.661 -8.863 1.00 95.88 99 VAL A C 1
ATOM 825 O O . VAL A 1 99 ? 11.290 2.466 -9.562 1.00 95.88 99 VAL A O 1
ATOM 828 N N . GLU A 1 100 ? 11.246 0.993 -7.865 1.00 94.50 100 GLU A N 1
ATOM 829 C CA . GLU A 1 100 ? 12.649 1.156 -7.477 1.00 94.50 100 GLU A CA 1
ATOM 830 C C . GLU A 1 100 ? 13.373 -0.191 -7.442 1.00 94.50 100 GLU A C 1
ATOM 832 O O . GLU A 1 100 ? 12.845 -1.192 -6.962 1.00 94.50 100 GLU A O 1
ATOM 837 N N . TYR A 1 101 ? 14.609 -0.195 -7.934 1.00 93.06 101 TYR A N 1
ATOM 838 C CA . TYR A 1 101 ? 15.542 -1.306 -7.856 1.00 93.06 101 TYR A CA 1
ATOM 839 C C . TYR A 1 101 ? 16.681 -0.942 -6.903 1.00 93.06 101 TYR A C 1
ATOM 841 O O . TYR A 1 101 ? 17.477 -0.047 -7.187 1.00 93.06 101 TYR A O 1
ATOM 849 N N . GLY A 1 102 ? 16.746 -1.629 -5.760 1.00 88.56 102 GLY A N 1
ATOM 850 C CA . GLY A 1 102 ? 17.678 -1.330 -4.663 1.00 88.56 102 GLY A CA 1
ATOM 851 C C . GLY A 1 102 ? 19.003 -2.096 -4.685 1.00 88.56 102 GLY A C 1
ATOM 852 O O . GLY A 1 102 ? 19.742 -2.043 -3.707 1.00 88.56 102 GLY A O 1
ATOM 853 N N . LEU A 1 103 ? 19.292 -2.848 -5.751 1.00 88.19 103 LEU A N 1
ATOM 854 C CA . LEU A 1 103 ? 20.519 -3.650 -5.876 1.00 88.19 103 LEU A CA 1
ATOM 855 C C . LEU A 1 103 ? 21.474 -3.100 -6.948 1.00 88.19 103 LEU A C 1
ATOM 857 O O . LEU A 1 103 ? 22.370 -3.806 -7.407 1.00 88.19 103 LEU A O 1
ATOM 861 N N . GLY A 1 104 ? 21.282 -1.848 -7.365 1.00 88.44 104 GLY A N 1
ATOM 862 C CA . GLY A 1 104 ? 22.161 -1.153 -8.297 1.00 88.44 104 GLY A CA 1
ATOM 863 C C . GLY A 1 104 ? 21.431 -0.256 -9.293 1.00 88.44 104 GLY A C 1
ATOM 864 O O . GLY A 1 104 ? 20.276 0.137 -9.118 1.00 88.44 104 GLY A O 1
ATOM 865 N N . HIS A 1 105 ? 22.144 0.065 -10.371 1.00 91.00 105 HIS A N 1
ATOM 866 C CA . HIS A 1 105 ? 21.640 0.884 -11.466 1.00 91.00 105 HIS A CA 1
ATOM 867 C C . HIS A 1 105 ? 21.272 0.007 -12.654 1.00 91.00 105 HIS A C 1
ATOM 869 O O . HIS A 1 105 ? 22.144 -0.625 -13.254 1.00 91.00 105 HIS A O 1
ATOM 875 N N . LEU A 1 106 ? 19.985 -0.018 -12.994 1.00 92.88 106 LEU A N 1
ATOM 876 C CA . LEU A 1 106 ? 19.527 -0.666 -14.214 1.00 92.88 106 LEU A CA 1
ATOM 877 C C . LEU A 1 106 ? 19.749 0.256 -15.425 1.00 92.88 106 LEU A C 1
ATOM 879 O O . LEU A 1 106 ? 19.554 1.471 -15.318 1.00 92.88 106 LEU A O 1
ATOM 883 N N . PRO A 1 107 ? 20.156 -0.287 -16.585 1.00 90.75 107 PRO A N 1
ATOM 884 C CA . PRO A 1 107 ? 20.257 0.482 -17.819 1.00 90.75 107 PRO A CA 1
ATOM 885 C C . PRO A 1 107 ? 18.944 1.197 -18.159 1.00 90.75 107 PRO A C 1
ATOM 887 O O . PRO A 1 107 ? 17.872 0.602 -18.107 1.00 90.75 107 PRO A O 1
ATOM 890 N N . GLY A 1 108 ? 19.029 2.483 -18.506 1.00 90.81 108 GLY A N 1
ATOM 891 C CA . GLY A 1 108 ? 17.864 3.302 -18.861 1.00 90.81 108 GLY A CA 1
ATOM 892 C C . GLY A 1 108 ? 17.018 3.782 -17.675 1.00 90.81 108 GLY A C 1
ATOM 893 O O . GLY A 1 108 ? 16.118 4.591 -17.875 1.00 90.81 108 GLY A O 1
ATOM 894 N N . TRP A 1 109 ? 17.313 3.339 -16.451 1.00 95.19 109 TRP A N 1
ATOM 895 C CA . TRP A 1 109 ? 16.629 3.800 -15.245 1.00 95.19 109 TRP A CA 1
ATOM 896 C C . TRP A 1 109 ? 17.335 5.022 -14.654 1.00 95.19 109 TRP A C 1
ATOM 898 O O . TRP A 1 109 ? 18.542 5.220 -14.809 1.00 95.19 109 TRP A O 1
ATOM 908 N N . SER A 1 110 ? 16.578 5.850 -13.943 1.00 95.06 110 SER A N 1
ATOM 909 C CA . SER A 1 110 ? 17.106 7.043 -13.281 1.00 95.06 110 SER A CA 1
ATOM 910 C C . SER A 1 110 ? 17.763 6.674 -11.952 1.00 95.06 110 SER A C 1
ATOM 912 O O . SER A 1 110 ? 17.227 5.870 -11.196 1.00 95.06 110 SER A O 1
ATOM 914 N N . ALA A 1 111 ? 18.919 7.254 -11.628 1.00 90.50 111 ALA A N 1
ATOM 915 C CA . ALA A 1 111 ? 19.563 7.039 -10.331 1.00 90.50 111 ALA A CA 1
ATOM 916 C C . ALA A 1 111 ? 18.832 7.813 -9.216 1.00 90.50 111 ALA A C 1
ATOM 918 O O . ALA A 1 111 ? 18.542 8.998 -9.376 1.00 90.50 111 ALA A O 1
ATOM 919 N N . CYS A 1 112 ? 18.563 7.148 -8.088 1.00 84.38 112 CYS A N 1
ATOM 920 C CA . CYS A 1 112 ? 18.018 7.766 -6.869 1.00 84.38 112 CYS A CA 1
ATOM 921 C C . CYS A 1 112 ? 19.105 8.008 -5.812 1.00 84.38 112 CYS A C 1
ATOM 923 O O . CYS A 1 112 ? 19.121 9.051 -5.167 1.00 84.38 112 CYS A O 1
ATOM 925 N N . ASP A 1 113 ? 19.980 7.020 -5.609 1.00 82.38 113 ASP A N 1
ATOM 926 C CA . ASP A 1 113 ? 21.041 7.015 -4.594 1.00 82.38 113 ASP A CA 1
ATOM 927 C C . ASP A 1 113 ? 22.191 6.105 -5.066 1.00 82.38 113 ASP A C 1
ATOM 929 O O . ASP A 1 113 ? 22.095 5.481 -6.123 1.00 82.38 113 ASP A O 1
ATOM 933 N N . LYS A 1 114 ? 23.268 5.991 -4.283 1.00 79.81 114 LYS A N 1
ATOM 934 C CA . LYS A 1 114 ? 24.522 5.292 -4.602 1.00 79.81 114 LYS A CA 1
ATOM 935 C C . LYS A 1 114 ? 24.354 3.854 -5.115 1.00 79.81 114 LYS A C 1
ATOM 937 O O . LYS A 1 114 ? 25.234 3.380 -5.826 1.00 79.81 114 LYS A O 1
ATOM 942 N N . TYR A 1 115 ? 23.264 3.170 -4.758 1.00 84.25 115 TYR A N 1
ATOM 943 C CA . TYR A 1 115 ? 22.975 1.793 -5.183 1.00 84.25 115 TYR A CA 1
ATOM 944 C C . TYR A 1 115 ? 21.515 1.571 -5.600 1.00 84.25 115 TYR A C 1
ATOM 946 O O . TYR A 1 115 ? 21.062 0.430 -5.652 1.00 84.25 115 TYR A O 1
ATOM 954 N N . THR A 1 116 ? 20.778 2.642 -5.901 1.00 89.00 116 THR A N 1
ATOM 955 C CA . THR A 1 116 ? 19.344 2.546 -6.202 1.00 89.00 116 THR A CA 1
ATOM 956 C C . THR A 1 116 ? 19.027 3.263 -7.501 1.00 89.00 116 THR A C 1
ATOM 958 O O . THR A 1 116 ? 19.484 4.385 -7.745 1.00 89.00 116 THR A O 1
ATOM 961 N N . SER A 1 117 ? 18.197 2.636 -8.325 1.00 94.06 117 SER A N 1
ATOM 962 C CA . SER A 1 117 ? 17.610 3.255 -9.511 1.00 94.06 117 SER A CA 1
ATOM 963 C C . SER A 1 117 ? 16.092 3.126 -9.508 1.00 94.06 117 SER A C 1
ATOM 965 O O . SER A 1 117 ? 15.538 2.276 -8.818 1.00 94.06 117 SER A O 1
ATOM 967 N N . PHE A 1 118 ? 15.413 3.988 -10.254 1.00 95.88 118 PHE A N 1
ATOM 968 C CA . PHE A 1 118 ? 13.964 3.994 -10.386 1.00 95.88 118 PHE A CA 1
ATOM 969 C C . PHE A 1 118 ? 13.541 4.176 -11.836 1.00 95.88 118 PHE A C 1
ATOM 971 O O . PHE A 1 118 ? 14.277 4.746 -12.648 1.00 95.88 118 PHE A O 1
ATOM 978 N N . ASN A 1 119 ? 12.322 3.748 -12.133 1.00 96.44 119 ASN A N 1
ATOM 979 C CA . ASN A 1 119 ? 11.671 4.038 -13.399 1.00 96.44 119 ASN A CA 1
ATOM 980 C C . ASN A 1 119 ? 10.230 4.497 -13.176 1.00 96.44 119 ASN A C 1
ATOM 982 O O . ASN A 1 119 ? 9.617 4.164 -12.160 1.00 96.44 119 ASN A O 1
ATOM 986 N N . LEU A 1 120 ? 9.721 5.276 -14.127 1.00 97.00 120 LEU A N 1
ATOM 987 C CA . LEU A 1 120 ? 8.323 5.677 -14.227 1.00 97.00 120 LEU A CA 1
ATOM 988 C C . LEU A 1 120 ? 7.716 4.924 -15.406 1.00 97.00 120 LEU A C 1
ATOM 990 O O . LEU A 1 120 ? 7.936 5.294 -16.556 1.00 97.00 120 LEU A O 1
ATOM 994 N N . ILE A 1 121 ? 6.986 3.858 -15.103 1.00 97.19 121 ILE A N 1
ATOM 995 C CA . ILE A 1 121 ? 6.411 2.960 -16.101 1.00 97.19 121 ILE A CA 1
ATOM 996 C C . ILE A 1 121 ? 5.033 3.485 -16.497 1.00 97.19 121 ILE A C 1
ATOM 998 O O . ILE A 1 121 ? 4.217 3.807 -15.627 1.00 97.19 121 ILE A O 1
ATOM 1002 N N . ASP A 1 122 ? 4.766 3.579 -17.797 1.00 96.94 122 ASP A N 1
ATOM 1003 C CA . ASP A 1 122 ? 3.435 3.918 -18.287 1.00 96.94 122 ASP A CA 1
ATOM 1004 C C . ASP A 1 122 ? 2.460 2.775 -17.980 1.00 96.94 122 ASP A C 1
ATOM 1006 O O . ASP A 1 122 ? 2.800 1.595 -18.068 1.00 96.94 122 ASP A O 1
ATOM 1010 N N . LYS A 1 123 ? 1.225 3.113 -17.595 1.00 94.94 123 LYS A N 1
ATOM 1011 C CA . LYS A 1 123 ? 0.235 2.106 -17.182 1.00 94.94 123 LYS A CA 1
ATOM 1012 C C . LYS A 1 123 ? -0.047 1.052 -18.262 1.00 94.94 123 LYS A C 1
ATOM 1014 O O . LYS A 1 123 ? -0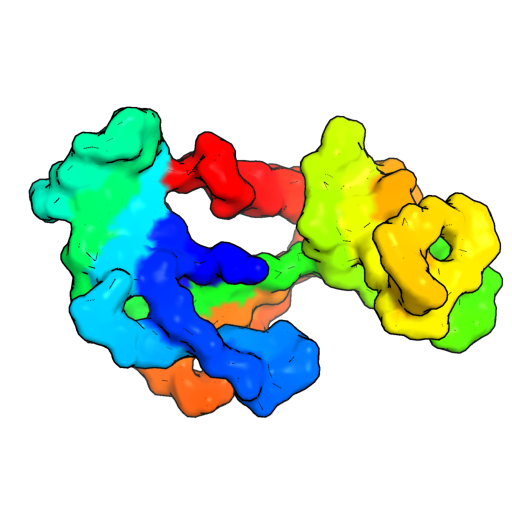.375 -0.079 -17.921 1.00 94.94 123 LYS A O 1
ATOM 1019 N N . ASP A 1 124 ? 0.131 1.415 -19.533 1.00 95.69 124 ASP A N 1
ATOM 1020 C CA . ASP A 1 124 ? -0.068 0.539 -20.693 1.00 95.69 124 ASP A CA 1
ATOM 1021 C C . ASP A 1 124 ? 1.031 -0.535 -20.825 1.00 95.69 124 ASP A C 1
ATOM 1023 O O . ASP A 1 124 ? 0.813 -1.585 -21.436 1.00 95.69 124 ASP A O 1
ATOM 1027 N N . ASP A 1 125 ? 2.196 -0.317 -20.210 1.00 96.56 125 ASP A N 1
ATOM 1028 C CA . ASP A 1 125 ? 3.299 -1.281 -20.190 1.00 96.56 125 ASP A CA 1
ATOM 1029 C C . ASP A 1 125 ? 3.163 -2.312 -19.058 1.00 96.56 125 ASP A C 1
ATOM 1031 O O . ASP A 1 125 ? 3.847 -3.343 -19.060 1.00 96.56 125 ASP A O 1
ATOM 1035 N N . ILE A 1 126 ? 2.248 -2.078 -18.111 1.00 97.62 126 ILE A N 1
ATOM 1036 C CA . ILE A 1 126 ? 1.987 -2.975 -16.985 1.00 97.62 126 ILE A CA 1
ATOM 1037 C C . ILE A 1 126 ? 1.291 -4.250 -17.472 1.00 97.62 126 ILE A C 1
ATOM 1039 O O . ILE A 1 126 ? 0.216 -4.221 -18.068 1.00 97.62 126 ILE A O 1
ATOM 1043 N N . LYS A 1 127 ? 1.897 -5.407 -17.185 1.00 97.19 127 LYS A N 1
ATOM 1044 C CA . LYS A 1 127 ? 1.406 -6.729 -17.618 1.00 97.19 127 LYS A CA 1
ATOM 1045 C C . LYS A 1 127 ? 0.428 -7.363 -16.638 1.00 97.19 127 LYS A C 1
ATOM 1047 O O . LYS A 1 127 ? -0.405 -8.177 -17.030 1.00 97.19 127 LYS A O 1
ATOM 1052 N N . SER A 1 128 ? 0.531 -7.010 -15.363 1.00 97.88 128 SER A N 1
ATOM 1053 C CA . SER A 1 128 ? -0.367 -7.486 -14.314 1.00 97.88 128 SER A CA 1
ATOM 1054 C C . SER A 1 128 ? -0.371 -6.529 -13.134 1.00 97.88 128 SER A C 1
ATOM 1056 O O . SER A 1 128 ? 0.593 -5.805 -12.911 1.00 97.88 128 SER A O 1
ATOM 1058 N N . SER A 1 129 ? -1.421 -6.569 -12.326 1.00 98.00 129 SER A N 1
ATOM 1059 C CA . SER A 1 129 ? -1.505 -5.784 -11.098 1.00 98.00 129 SER A CA 1
ATOM 1060 C C . SER A 1 129 ? -2.225 -6.561 -10.007 1.00 98.00 129 SER A C 1
ATOM 1062 O O . SER A 1 129 ? -3.164 -7.325 -10.259 1.00 98.00 129 SER A O 1
ATOM 1064 N N . LYS A 1 130 ? -1.770 -6.376 -8.770 1.00 97.81 130 LYS A N 1
ATOM 1065 C CA . LYS A 1 130 ? -2.392 -6.961 -7.587 1.00 97.81 130 LYS A CA 1
ATOM 1066 C C . LYS A 1 130 ? -2.266 -6.033 -6.387 1.00 97.81 130 LYS A C 1
ATOM 1068 O O . LYS A 1 130 ? -1.325 -5.250 -6.266 1.00 97.81 130 LYS A O 1
ATOM 1073 N N . LEU A 1 131 ? -3.250 -6.141 -5.509 1.00 96.94 131 LEU A N 1
ATOM 1074 C CA . LEU A 1 131 ? -3.291 -5.496 -4.208 1.00 96.94 131 LEU A CA 1
ATOM 1075 C C . LEU A 1 131 ? -3.069 -6.575 -3.155 1.00 96.94 131 LEU A C 1
ATOM 1077 O O . LEU A 1 131 ? -3.751 -7.601 -3.183 1.00 96.94 131 LEU A O 1
ATOM 1081 N N . GLN A 1 132 ? -2.149 -6.339 -2.229 1.00 96.00 132 GLN A N 1
ATOM 1082 C CA . GLN A 1 132 ? -1.964 -7.184 -1.056 1.00 96.00 132 GLN A CA 1
ATOM 1083 C C . GLN A 1 132 ? -2.367 -6.396 0.184 1.00 96.00 132 GLN A C 1
ATOM 1085 O O . GLN A 1 132 ? -1.723 -5.419 0.560 1.00 96.00 132 GLN A O 1
ATOM 1090 N N . TYR A 1 133 ? -3.472 -6.806 0.801 1.00 94.88 133 TYR A N 1
ATOM 1091 C CA . TYR A 1 133 ? -3.930 -6.258 2.070 1.00 94.88 133 TYR A CA 1
ATOM 1092 C C . TYR A 1 133 ? -3.253 -7.041 3.187 1.00 94.88 133 TYR A C 1
ATOM 1094 O O . TYR A 1 133 ? -3.566 -8.209 3.416 1.00 94.88 133 TYR A O 1
ATOM 1102 N N . VAL A 1 134 ? -2.310 -6.400 3.866 1.00 94.50 134 VAL A N 1
ATOM 1103 C CA . VAL A 1 134 ? -1.493 -7.031 4.900 1.00 94.50 134 VAL A CA 1
ATOM 1104 C C . VAL A 1 134 ? -2.054 -6.668 6.269 1.00 94.50 134 VAL A C 1
ATOM 1106 O O . VAL A 1 134 ? -1.857 -5.556 6.766 1.00 94.50 134 VAL A O 1
ATOM 1109 N N . TYR A 1 135 ? -2.789 -7.599 6.872 1.00 94.44 135 TYR A N 1
ATOM 1110 C CA . TYR A 1 135 ? -3.498 -7.422 8.135 1.00 94.44 135 TYR A CA 1
ATOM 1111 C C . TYR A 1 135 ? -2.640 -7.809 9.333 1.00 94.44 135 TYR A C 1
ATOM 1113 O O . TYR A 1 135 ? -2.214 -8.950 9.469 1.00 94.44 135 TYR A O 1
ATOM 1121 N N . THR A 1 136 ? -2.491 -6.884 10.276 1.00 93.38 136 THR A N 1
ATOM 1122 C CA . THR A 1 136 ? -1.937 -7.154 11.614 1.00 93.38 136 THR A CA 1
ATOM 1123 C C . THR A 1 136 ? -3.053 -7.434 12.622 1.00 93.38 136 THR A C 1
ATOM 1125 O O . THR A 1 136 ? -2.842 -8.072 13.653 1.00 93.38 136 THR A O 1
ATOM 1128 N N . LYS A 1 137 ? -4.260 -6.941 12.324 1.00 93.75 137 LYS A N 1
ATOM 1129 C CA . LYS A 1 137 ? -5.499 -7.220 13.047 1.00 93.75 137 LYS A CA 1
ATOM 1130 C C . LYS A 1 137 ? -6.646 -7.304 12.044 1.00 93.75 137 LYS A C 1
ATOM 1132 O O . LYS A 1 137 ? -6.739 -6.434 11.180 1.00 93.75 137 LYS A O 1
ATOM 1137 N N . LYS A 1 138 ? -7.519 -8.301 12.157 1.00 95.56 138 LYS A N 1
ATOM 1138 C CA . LYS A 1 138 ? -8.707 -8.453 11.301 1.00 95.56 138 LYS A CA 1
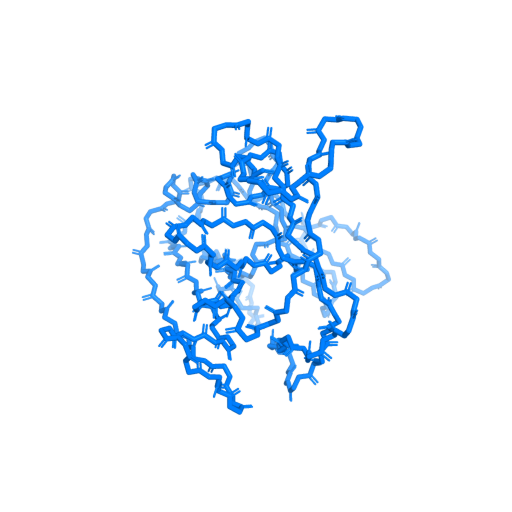ATOM 1139 C C . LYS A 1 138 ? -9.865 -8.982 12.131 1.00 95.56 138 LYS A C 1
ATOM 1141 O O . LYS A 1 138 ? -9.669 -9.883 12.944 1.00 95.56 138 LYS A O 1
ATOM 1146 N N . ASP A 1 139 ? -11.044 -8.386 11.972 1.00 94.31 139 ASP A N 1
ATOM 1147 C CA . ASP A 1 139 ? -12.260 -8.785 12.693 1.00 94.31 139 ASP A CA 1
ATOM 1148 C C . ASP A 1 139 ? -12.070 -8.860 14.224 1.00 94.31 139 ASP A C 1
ATOM 1150 O O . ASP A 1 139 ? -12.610 -9.719 14.916 1.00 94.31 139 ASP A O 1
ATOM 1154 N N . GLY A 1 140 ? -11.268 -7.942 14.773 1.00 92.25 140 GLY A N 1
ATOM 1155 C CA . GLY A 1 140 ? -10.963 -7.857 16.203 1.00 92.25 140 GLY A CA 1
ATOM 1156 C C . GLY A 1 140 ? -9.805 -8.747 16.667 1.00 92.25 140 GLY A C 1
ATOM 1157 O O . GLY A 1 140 ? -9.295 -8.534 17.768 1.00 92.25 140 GLY A O 1
ATOM 1158 N N . ILE A 1 141 ? -9.341 -9.684 15.839 1.00 92.75 141 ILE A N 1
ATOM 1159 C CA . ILE A 1 141 ? -8.285 -10.643 16.175 1.00 92.75 141 ILE A CA 1
ATOM 1160 C C . ILE A 1 141 ? -6.933 -10.078 15.748 1.00 92.75 141 ILE A C 1
ATOM 1162 O O . ILE A 1 141 ? -6.730 -9.755 14.579 1.00 92.75 141 ILE A O 1
ATOM 1166 N N . LYS A 1 142 ? -6.004 -9.949 16.701 1.00 91.50 142 LYS A N 1
ATOM 1167 C CA . LYS A 1 142 ? -4.610 -9.572 16.432 1.00 91.50 142 LYS A CA 1
ATOM 1168 C C . LYS A 1 142 ? -3.807 -10.818 16.075 1.00 91.50 142 LYS A C 1
ATOM 1170 O O . LYS A 1 142 ? -3.885 -11.811 16.795 1.00 91.50 142 LYS A O 1
ATOM 1175 N N . TYR A 1 143 ? -3.021 -10.742 15.009 1.00 88.62 143 TYR A N 1
ATOM 1176 C CA . TYR A 1 143 ? -2.164 -11.843 14.584 1.00 88.62 143 TYR A CA 1
ATOM 1177 C C . TYR A 1 143 ? -0.722 -11.641 15.052 1.00 88.62 143 TYR A C 1
ATOM 1179 O O . TYR A 1 143 ? -0.238 -10.511 15.135 1.00 88.62 143 TYR A O 1
ATOM 1187 N N . SER A 1 144 ? -0.038 -12.744 15.363 1.00 83.81 144 SER A N 1
ATOM 1188 C CA . SER A 1 144 ? 1.407 -12.757 15.632 1.00 83.81 144 SER A CA 1
ATOM 1189 C C . SER A 1 144 ? 2.229 -12.559 14.359 1.00 83.81 144 SER A C 1
ATOM 1191 O O . SER A 1 144 ? 3.296 -11.958 14.407 1.00 83.81 144 SER A O 1
ATOM 1193 N N . GLU A 1 145 ? 1.703 -13.033 13.231 1.00 86.25 145 GLU A N 1
ATOM 1194 C CA . GLU A 1 145 ? 2.245 -12.846 11.889 1.00 86.25 145 GLU A CA 1
ATOM 1195 C C . GLU A 1 145 ? 1.144 -12.262 10.992 1.00 86.25 145 GLU A C 1
ATOM 1197 O O . GLU A 1 145 ? -0.015 -12.656 11.135 1.00 86.25 145 GLU A O 1
ATOM 1202 N N . PRO A 1 146 ? 1.449 -11.316 10.091 1.00 89.75 146 PRO A N 1
ATOM 1203 C CA . PRO A 1 146 ? 0.454 -10.716 9.228 1.00 89.75 146 PRO A CA 1
ATOM 1204 C C . PRO A 1 146 ? -0.265 -11.732 8.350 1.00 89.75 146 PRO A C 1
ATOM 1206 O O . PRO A 1 146 ? 0.344 -12.635 7.780 1.00 89.75 146 PRO A O 1
ATOM 1209 N N . VAL A 1 147 ? -1.566 -11.523 8.183 1.00 93.19 147 VAL A N 1
ATOM 1210 C CA . VAL A 1 147 ? -2.370 -12.252 7.203 1.00 93.19 147 VAL A CA 1
ATOM 1211 C C . VAL A 1 147 ? -2.452 -11.417 5.937 1.00 93.19 147 VAL A C 1
ATOM 1213 O O . VAL A 1 147 ? -2.841 -10.251 5.990 1.00 93.19 147 VAL A O 1
ATOM 1216 N N . VAL A 1 148 ? -2.094 -12.010 4.801 1.00 94.44 148 VAL A N 1
ATOM 1217 C CA . VAL A 1 148 ? -2.116 -11.338 3.500 1.00 94.44 148 VAL A CA 1
ATOM 1218 C C . VAL A 1 148 ? -3.331 -11.798 2.705 1.00 94.44 148 VAL A C 1
ATOM 1220 O O . VAL A 1 148 ? -3.429 -12.970 2.344 1.00 94.44 148 VAL A O 1
ATOM 1223 N N . ASP A 1 149 ? -4.225 -10.863 2.390 1.00 95.62 149 ASP A N 1
ATOM 1224 C CA . ASP A 1 149 ? -5.277 -11.078 1.398 1.00 95.62 149 ASP A CA 1
ATOM 1225 C C . ASP A 1 149 ? -4.828 -10.481 0.060 1.00 95.62 149 ASP A C 1
ATOM 1227 O O . ASP A 1 149 ? -4.669 -9.264 -0.077 1.00 95.62 149 ASP A O 1
ATOM 1231 N N . GLU A 1 150 ? -4.639 -11.333 -0.946 1.00 96.50 150 GLU A N 1
ATOM 1232 C CA . GLU A 1 150 ? -4.267 -10.906 -2.294 1.00 96.50 150 GLU A CA 1
ATOM 1233 C C . GLU A 1 150 ? -5.500 -10.767 -3.196 1.00 96.50 150 GLU A C 1
ATOM 1235 O O . GLU A 1 150 ? -6.356 -11.652 -3.265 1.00 96.50 150 GLU A O 1
ATOM 1240 N N . LYS A 1 151 ? -5.561 -9.667 -3.950 1.00 97.44 151 LYS A N 1
ATOM 1241 C CA . LYS A 1 151 ? -6.580 -9.423 -4.970 1.00 97.44 151 LYS A CA 1
ATOM 1242 C C . LYS A 1 151 ? -5.921 -8.997 -6.277 1.00 97.44 151 LYS A C 1
ATOM 1244 O O . LYS A 1 151 ? -5.316 -7.929 -6.352 1.00 97.44 151 LYS A O 1
ATOM 1249 N N . ARG A 1 152 ? -6.094 -9.797 -7.331 1.00 97.62 152 ARG A N 1
ATOM 1250 C CA . ARG A 1 152 ? -5.747 -9.388 -8.701 1.00 97.62 152 ARG A CA 1
ATOM 1251 C C . ARG A 1 152 ? -6.751 -8.355 -9.199 1.00 97.62 152 ARG A C 1
ATOM 1253 O O . ARG A 1 152 ? -7.957 -8.530 -9.025 1.00 97.62 152 ARG A O 1
ATOM 1260 N N . VAL A 1 153 ? -6.242 -7.289 -9.798 1.00 97.81 153 VAL A N 1
ATOM 1261 C CA . VAL A 1 153 ? -7.024 -6.154 -10.300 1.00 97.81 153 VAL A CA 1
ATOM 1262 C C . VAL A 1 153 ? -6.416 -5.661 -11.608 1.00 97.81 153 VAL A C 1
ATOM 1264 O O . VAL A 1 153 ? -5.263 -5.977 -11.897 1.00 97.81 153 VAL A O 1
ATOM 1267 N N . ASP A 1 154 ? -7.163 -4.894 -12.395 1.00 97.25 154 ASP A N 1
ATOM 1268 C CA . ASP A 1 154 ? -6.568 -4.105 -13.476 1.00 97.25 154 ASP A CA 1
ATOM 1269 C C . ASP A 1 154 ? -5.801 -2.886 -12.924 1.00 97.25 154 ASP A C 1
ATOM 1271 O O . ASP A 1 154 ? -5.863 -2.564 -11.730 1.00 97.25 154 ASP A O 1
ATOM 1275 N N . ILE A 1 155 ? -5.025 -2.237 -13.795 1.00 97.00 155 ILE A N 1
ATOM 1276 C CA . ILE A 1 155 ? -4.146 -1.137 -13.394 1.00 97.00 155 ILE A CA 1
ATOM 1277 C C . ILE A 1 155 ? -4.932 0.113 -12.980 1.00 97.00 155 ILE A C 1
ATOM 1279 O O . ILE A 1 155 ? -4.515 0.822 -12.064 1.00 97.00 155 ILE A O 1
ATOM 1283 N N . ASP A 1 156 ? -6.094 0.361 -13.588 1.00 95.88 156 ASP A N 1
ATOM 1284 C CA . ASP A 1 156 ? -6.929 1.517 -13.259 1.00 95.88 156 ASP A CA 1
ATOM 1285 C C . ASP A 1 156 ? -7.554 1.361 -11.858 1.00 95.88 156 ASP A C 1
ATOM 1287 O O . ASP A 1 156 ? -7.576 2.316 -11.078 1.00 95.88 156 ASP A O 1
ATOM 1291 N N . GLU A 1 157 ? -7.979 0.152 -11.479 1.00 96.06 157 GLU A N 1
ATOM 1292 C CA . GLU A 1 157 ? -8.445 -0.187 -10.132 1.00 96.06 157 GLU A CA 1
ATOM 1293 C C . GLU A 1 157 ? -7.310 -0.085 -9.104 1.00 96.06 157 GLU A C 1
ATOM 1295 O O . GLU A 1 157 ? -7.522 0.457 -8.016 1.00 96.06 157 GLU A O 1
ATOM 1300 N N . LEU A 1 158 ? -6.091 -0.531 -9.437 1.00 96.06 158 LEU A N 1
ATOM 1301 C CA . LEU A 1 158 ? -4.922 -0.337 -8.571 1.00 96.06 158 LEU A CA 1
ATOM 1302 C C . LEU A 1 158 ? -4.673 1.155 -8.316 1.00 96.06 158 LEU A C 1
ATOM 1304 O O . LEU A 1 158 ? -4.548 1.561 -7.159 1.00 96.06 158 LEU A O 1
ATOM 1308 N N . ILE A 1 159 ? -4.653 1.980 -9.369 1.00 94.38 159 ILE A N 1
ATOM 1309 C CA . ILE A 1 159 ? -4.484 3.438 -9.266 1.00 94.38 159 ILE A CA 1
ATOM 1310 C C . ILE A 1 159 ? -5.624 4.059 -8.449 1.00 94.38 159 ILE A C 1
ATOM 1312 O O . ILE A 1 159 ? -5.382 4.943 -7.620 1.00 94.38 159 ILE A O 1
ATOM 1316 N N . ARG A 1 160 ? -6.867 3.606 -8.649 1.00 92.81 160 ARG A N 1
ATOM 1317 C CA . ARG A 1 160 ? -8.037 4.078 -7.898 1.00 92.81 160 ARG A CA 1
ATOM 1318 C C . ARG A 1 160 ? -7.881 3.800 -6.406 1.00 92.81 160 ARG A C 1
ATOM 1320 O O . ARG A 1 160 ? -8.038 4.726 -5.612 1.00 92.81 160 ARG A O 1
ATOM 1327 N N . VAL A 1 161 ? -7.543 2.565 -6.027 1.00 92.75 161 VAL A N 1
ATOM 1328 C CA . VAL A 1 161 ? -7.331 2.176 -4.623 1.00 92.75 161 VAL A CA 1
ATOM 1329 C C . VAL A 1 161 ? -6.128 2.911 -4.035 1.00 92.75 161 VAL A C 1
ATOM 1331 O O . VAL A 1 161 ? -6.229 3.438 -2.927 1.00 92.75 161 VAL A O 1
ATOM 1334 N N . TYR A 1 162 ? -5.032 3.036 -4.792 1.00 91.88 162 TYR A N 1
ATOM 1335 C CA . TYR A 1 162 ? -3.874 3.832 -4.389 1.00 91.88 162 TYR A CA 1
ATOM 1336 C C . TYR A 1 162 ? -4.302 5.248 -4.042 1.00 91.88 162 TYR A C 1
ATOM 1338 O O . TYR A 1 162 ? -4.061 5.699 -2.932 1.00 91.88 162 TYR A O 1
ATOM 1346 N N . ARG A 1 163 ? -5.023 5.931 -4.936 1.00 88.06 163 ARG A N 1
ATOM 1347 C CA . ARG A 1 163 ? -5.523 7.289 -4.690 1.00 88.06 163 ARG A CA 1
ATOM 1348 C C . ARG A 1 163 ? -6.489 7.341 -3.507 1.00 88.06 163 ARG A C 1
ATOM 1350 O O . ARG A 1 163 ? -6.412 8.299 -2.746 1.00 88.06 163 ARG A O 1
ATOM 1357 N N . GLU A 1 164 ? -7.380 6.365 -3.348 1.00 86.00 164 GLU A N 1
ATOM 1358 C CA . GLU A 1 164 ? -8.366 6.314 -2.257 1.00 86.00 164 GLU A CA 1
ATOM 1359 C C . GLU A 1 164 ? -7.699 6.284 -0.880 1.00 86.00 164 GLU A C 1
ATOM 1361 O O . GLU A 1 164 ? -8.111 7.018 0.019 1.00 86.00 164 GLU A O 1
ATOM 1366 N N . TYR A 1 165 ? -6.654 5.470 -0.731 1.00 83.62 165 TYR A N 1
ATOM 1367 C CA . TYR A 1 165 ? -5.950 5.334 0.536 1.00 83.62 165 TYR A CA 1
ATOM 1368 C C . TYR A 1 165 ? -4.767 6.294 0.663 1.00 83.62 165 TYR A C 1
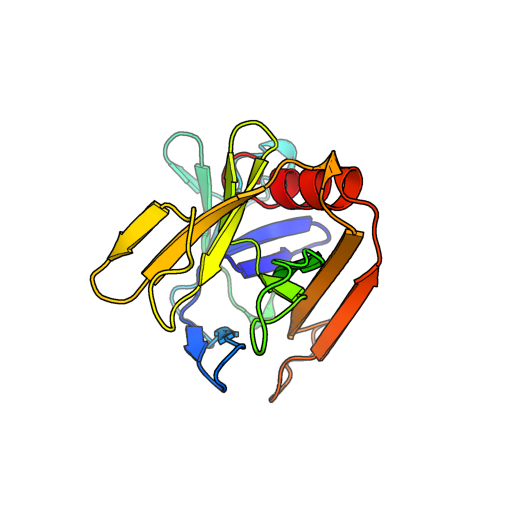ATOM 1370 O O . TYR A 1 165 ? -4.424 6.655 1.777 1.00 83.62 165 TYR A O 1
ATOM 1378 N N . TRP A 1 166 ? -4.160 6.783 -0.417 1.00 74.31 166 TRP A N 1
ATOM 1379 C CA . TRP A 1 166 ? -3.044 7.727 -0.342 1.00 74.31 166 TRP A CA 1
ATOM 1380 C C . TRP A 1 166 ? -3.450 9.037 0.346 1.00 74.31 166 TRP A C 1
ATOM 1382 O O . TRP A 1 166 ? -4.572 9.521 0.201 1.00 74.31 166 TRP A O 1
ATOM 1392 N N . TRP A 1 167 ? -2.489 9.638 1.058 1.00 56.00 167 TRP A N 1
ATOM 1393 C CA . TRP A 1 167 ? -2.571 10.770 2.005 1.00 56.00 167 TRP A CA 1
ATOM 1394 C C . TRP A 1 167 ? -3.500 11.955 1.650 1.00 56.00 167 TRP A C 1
ATOM 1396 O O . TRP A 1 167 ? -3.817 12.776 2.513 1.00 56.00 167 TRP A O 1
ATOM 1406 N N . LYS A 1 168 ? -3.925 12.090 0.391 1.00 51.09 168 LYS A N 1
ATOM 1407 C CA . LYS A 1 168 ? -4.818 13.157 -0.073 1.00 51.09 168 LYS A CA 1
ATOM 1408 C C . LYS A 1 168 ? -6.311 12.882 0.165 1.00 51.09 168 LYS A C 1
ATOM 1410 O O . LYS A 1 168 ? -7.043 13.861 0.268 1.00 51.09 168 LYS A O 1
ATOM 1415 N N . ASN A 1 169 ? -6.755 11.625 0.287 1.00 48.94 169 ASN A N 1
ATOM 1416 C CA . ASN A 1 169 ? -8.190 11.282 0.223 1.00 48.94 169 ASN A CA 1
ATOM 1417 C C . ASN A 1 169 ? -8.795 10.628 1.479 1.00 48.94 169 ASN A C 1
ATOM 1419 O O . ASN A 1 169 ? -10.001 10.362 1.497 1.00 48.94 169 ASN A O 1
ATOM 1423 N N . LEU A 1 170 ? -8.007 10.428 2.542 1.00 52.03 170 LEU A N 1
ATOM 1424 C CA . LEU A 1 170 ? -8.517 10.064 3.868 1.00 52.03 170 LEU A CA 1
ATOM 1425 C C . LEU A 1 170 ? -8.561 11.260 4.792 1.00 52.03 170 LEU A C 1
ATOM 1427 O O . LEU A 1 170 ? -7.507 11.804 5.190 1.00 52.03 170 LEU A O 1
#

Radius of gyration: 17.67 Å; chains: 1; bounding box: 43×35×45 Å

=== Feature glossary ===
Feature key, reading from the visual/contextual features back to the raw sequence:

Rendered structure images. Structure images are PyMOL renders from six orthogonal camera directions. Cartoon representation draws helices as coils and strands as arrows; sticks shows the backbone as bonds; surface shows the solvent-excluded envelope. Rainbow coloring maps sequence position to hue (blue→red, N→C); chain coloring assigns a distinct color per polypeptide.

Contact-map, Ramachandran, and PAE plots. Three diagnostic plots accompany the record. The Cα contact map visualizes the tertiary structure as a 2D adjacency matrix (8 Å cutoff, sequence-local contacts suppressed). The Ramachandran plot shows the distribution of backbone (φ, ψ) torsions, with points in the α and β basins reflecting secondary structure content. The PAE plot shows AlphaFold's inter-residue confidence as a color matrix.

InterPro / GO / CATH / organism. The annotation block draws on four external resources. InterPro: which protein families and domains the sequence belongs to. GO: standardized terms for what the protein does, what process it participates in, and where in the cell it acts. CATH: which structural fold it has in the CATH hierarchy. Organism: the species of origin.

Nearest PDB structures. Structural nearest neighbors (via Foldseek easy-search vs the PDB). Reported per hit: target PDB id, E-value, and alignment TM-score. A TM-score above ~0.5 is the conventional threshold for 'same fold'.

Predicted aligned error. Predicted aligned error is AlphaFold's pairwise confidence. Unlike pLDDT (per-residue), PAE is per-residue-pair and captures whether two parts of the structure are correctly placed relative to each other. Units are ångströms of expected positional error.

Solvent-accessible surface area. SASA measures how much of the protein is reachable by solvent. It is computed by rolling a water-sized probe over the atomic surface and summing the exposed area (Å²). Per-residue SASA distinguishes core (buried, low SASA) from surface (exposed, high SASA) residues; total SASA is a whole-molecule size measure.

B-factor. Crystallographic B-factors measure how much each atom's electron density is smeared out, in Å². They rise in mobile loops and surface residues and fall in the buried interior. In AlphaFold models this column is repurposed to hold pLDDT instead.

pLDDT. For AlphaFold models, the B-factor field carries pLDDT — the model's own estimate of local accuracy on a 0–100 scale. Regions with pLDDT<50 should be treated as essentially unmodeled; they often correspond to intrinsically disordered segments.

Backbone torsions (φ/ψ). φ (phi) and ψ (psi) are the two rotatable backbone dihedrals per residue: φ is the C(i-1)–N–Cα–C torsion, ψ is the N–Cα–C–N(i+1) torsion, both in degrees on (−180°, 180°]. α-helical residues cluster near (−60°, −45°); β-strand residues near (−120°, +130°). A Ramachandran plot is simply a scatter of (φ, ψ) for every residue.

Radius of gyration, Cα contacts, bounding box. Radius of gyration (Rg) is the root-mean-square distance of Cα atoms from their centroid — a single number for overall size and compactness. A globular domain of N residues has Rg ≈ 2.2·N^0.38 Å; an extended or disordered chain has a much larger Rg. The Cα contact count is the number of residue pairs whose Cα atoms are within 8 Å and are more than four positions apart in sequence — a standard proxy for tertiary packing density. The bounding box is the smallest axis-aligned box enclosing all Cα atoms.

Secondary structure (3-state, P-SEA). Three-state secondary structure (P-SEA) collapses the eight DSSP classes into helix (a), strand (b), and coil (c). P-SEA assigns these from Cα geometry alone — distances and angles — without requiring backbone oxygens, so it works on any Cα trace.

Secondary structure (8-state, DSSP). Secondary structure is the local, repeating backbone conformation. DSSP classifies it into eight states by reading the hydrogen-bond network: three helix types (H, G, I), two β types (E, B), two non-regular types (T, S), and unstructured coil (-).

Foldseek 3Di. The Foldseek 3Di string encodes local tertiary geometry as a 20-letter alphabet — one character per residue — derived from the relative positions of nearby Cα atoms. Unlike the amino-acid sequence, 3Di is a direct function of the 3D structure, so two proteins with the same fold have similar 3Di strings even at low sequence identity.

mmCIF coordinates. Structure coordinates are given as an mmCIF _atom_site loop: one row per atom with element, residue name, chain id, sequence number, and x/y/z position in Å. Only the four main-chain atoms per residue are included here; side chains are omitted to keep the record compact.

Sequence. This is the polypeptide sequence — one letter per residue, N-terminus first. Length ranges from a few dozen residues for small domains to over a thousand for large multi-domain proteins.